Protein AF-A0A2Z7BD99-F1 (afdb_monomer)

pLDDT: mean 86.67, std 13.59, range [35.28, 97.75]

Secondary structure (DSSP, 8-state):
---------TTSTT---TT--TT--SSSSPP-SHHHHHHHHHHHHHHHHTTT-THHHHS-SPPP-

Radius of gyration: 14.61 Å; Cα contacts (8 Å, |Δi|>4): 34; chains: 1; bounding box: 28×26×44 Å

Sequence (65 aa):
MATNSVTYGFNDPLYLHPSDSPGAPIVCDPLTGAENYGVWSRAMLLALTAKNKVGFIDGSCARPP

Mean predicted aligned error: 6.29 Å

Solvent-accessible surface area (bac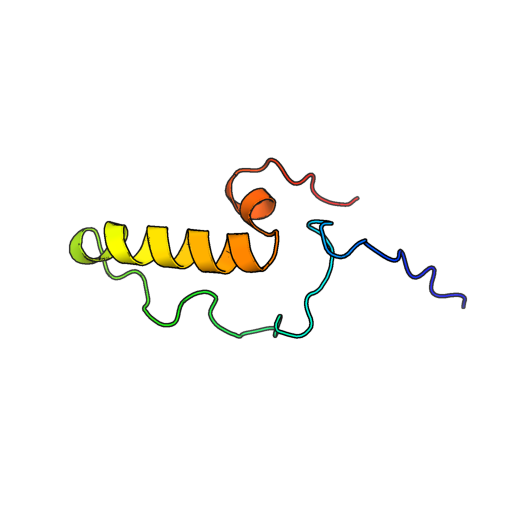kbone atoms only — not comparable to full-atom values): 4375 Å² total; per-residue (Å²): 132,86,80,81,73,80,80,57,51,93,81,34,61,85,33,81,53,93,87,67,51,95,89,59,71,79,49,91,70,76,87,82,48,83,90,44,38,72,60,44,52,52,48,42,51,50,50,26,52,80,56,44,40,50,32,73,79,76,60,76,46,76,81,79,134

Structure (mmCIF, N/CA/C/O backbone):
data_AF-A0A2Z7BD99-F1
#
_entry.id   AF-A0A2Z7BD99-F1
#
loop_
_atom_site.group_PDB
_atom_site.id
_atom_site.type_symbol
_atom_site.label_atom_id
_atom_site.label_alt_id
_atom_site.label_comp_id
_atom_site.label_asym_id
_atom_site.label_entity_id
_atom_site.label_seq_id
_atom_site.pdbx_PDB_ins_code
_atom_site.Cartn_x
_atom_site.Cartn_y
_atom_site.Cartn_z
_atom_site.occupancy
_atom_site.B_iso_or_equiv
_atom_site.auth_seq_id
_atom_site.auth_comp_id
_atom_site.auth_asym_id
_atom_site.auth_atom_id
_atom_site.pdbx_PDB_model_num
ATOM 1 N N . MET A 1 1 ? 9.784 -18.591 -28.819 1.00 35.28 1 MET A N 1
ATOM 2 C CA . MET A 1 1 ? 9.339 -17.210 -28.538 1.00 35.28 1 MET A CA 1
ATOM 3 C C . MET A 1 1 ? 10.295 -16.661 -27.495 1.00 35.28 1 MET A C 1
ATOM 5 O O . MET A 1 1 ? 10.354 -17.232 -26.416 1.00 35.28 1 MET A O 1
ATOM 9 N N . ALA A 1 2 ? 11.142 -15.693 -27.844 1.00 35.81 2 ALA A N 1
ATOM 10 C CA . ALA A 1 2 ? 12.124 -15.157 -26.906 1.00 35.81 2 ALA A CA 1
ATOM 11 C C . ALA A 1 2 ? 11.402 -14.254 -25.899 1.00 35.81 2 ALA A C 1
ATOM 13 O O . ALA A 1 2 ? 10.835 -13.232 -26.278 1.00 35.81 2 ALA A O 1
ATOM 14 N N . THR A 1 3 ? 11.373 -14.648 -24.629 1.00 45.19 3 THR A N 1
ATOM 15 C CA . THR A 1 3 ? 10.980 -13.752 -23.544 1.00 45.19 3 THR A CA 1
ATOM 16 C C . THR A 1 3 ? 12.089 -12.715 -23.407 1.00 45.19 3 THR A C 1
ATOM 18 O O . THR A 1 3 ? 13.154 -13.026 -22.879 1.00 45.19 3 THR A O 1
ATOM 21 N N . ASN A 1 4 ? 11.871 -11.502 -23.916 1.00 53.66 4 ASN A N 1
ATOM 22 C CA . ASN A 1 4 ? 12.720 -10.356 -23.598 1.00 53.66 4 ASN A CA 1
ATOM 23 C C . ASN A 1 4 ? 12.526 -10.046 -22.109 1.00 53.66 4 ASN A C 1
ATOM 25 O O . ASN A 1 4 ? 11.657 -9.261 -21.737 1.00 53.66 4 ASN A O 1
ATOM 29 N N . SER A 1 5 ? 13.274 -10.726 -21.244 1.00 62.97 5 SER A N 1
ATOM 30 C CA . SER A 1 5 ? 13.304 -10.424 -19.821 1.00 62.97 5 SER A CA 1
ATOM 31 C C . SER A 1 5 ? 14.010 -9.087 -19.655 1.00 62.97 5 SER A C 1
ATOM 33 O O . SER A 1 5 ? 15.238 -9.019 -19.691 1.00 62.97 5 SER A O 1
ATOM 35 N N . VAL A 1 6 ? 13.231 -8.017 -19.511 1.00 66.38 6 VAL A N 1
ATOM 36 C CA . VAL A 1 6 ? 13.745 -6.750 -18.999 1.00 66.38 6 VAL A CA 1
ATOM 37 C C . VAL A 1 6 ? 14.242 -7.035 -17.584 1.00 66.38 6 VAL A C 1
ATOM 39 O O . VAL A 1 6 ? 13.457 -7.267 -16.668 1.00 66.38 6 VAL A O 1
ATOM 42 N N . THR A 1 7 ? 15.558 -7.117 -17.413 1.00 65.88 7 THR A N 1
ATOM 43 C CA . THR A 1 7 ? 16.180 -7.229 -16.094 1.00 65.88 7 THR A CA 1
ATOM 44 C C . THR A 1 7 ? 16.212 -5.851 -15.458 1.00 65.88 7 THR A C 1
ATOM 46 O O . THR A 1 7 ? 17.082 -5.037 -15.761 1.00 65.88 7 THR A O 1
ATOM 49 N N . TYR A 1 8 ? 15.240 -5.599 -14.590 1.00 79.38 8 TYR A N 1
ATOM 50 C CA . TYR A 1 8 ? 15.214 -4.441 -13.709 1.00 79.38 8 TYR A CA 1
ATOM 51 C C . TYR A 1 8 ? 16.321 -4.564 -12.654 1.00 79.38 8 TYR A C 1
ATOM 53 O O . TYR A 1 8 ? 16.541 -5.642 -12.096 1.00 79.38 8 TYR A O 1
ATOM 61 N N . GLY A 1 9 ? 17.045 -3.474 -12.391 1.00 82.94 9 GLY A N 1
ATOM 62 C CA . GLY A 1 9 ? 18.023 -3.438 -11.302 1.00 82.94 9 GLY A CA 1
ATOM 63 C C . GLY A 1 9 ? 17.335 -3.552 -9.938 1.00 82.94 9 GLY A C 1
ATOM 64 O O . GLY A 1 9 ? 16.162 -3.236 -9.810 1.00 82.94 9 GLY A O 1
ATOM 65 N N . PHE A 1 10 ? 18.054 -3.946 -8.885 1.00 82.50 10 PHE A N 1
ATOM 66 C CA . PHE A 1 10 ? 17.451 -4.124 -7.549 1.00 82.50 10 PHE A CA 1
ATOM 67 C C . PHE A 1 10 ? 16.804 -2.843 -6.973 1.00 82.50 10 PHE A C 1
ATOM 69 O O . PHE A 1 10 ? 15.884 -2.909 -6.161 1.00 82.50 10 PHE A O 1
ATOM 76 N N . ASN A 1 11 ? 17.279 -1.671 -7.403 1.00 83.94 11 ASN A N 1
ATOM 77 C CA . ASN A 1 11 ? 16.727 -0.367 -7.016 1.00 83.94 11 ASN A CA 1
ATOM 78 C C . ASN A 1 11 ? 15.636 0.145 -7.966 1.00 83.94 11 ASN A C 1
ATOM 80 O O . AS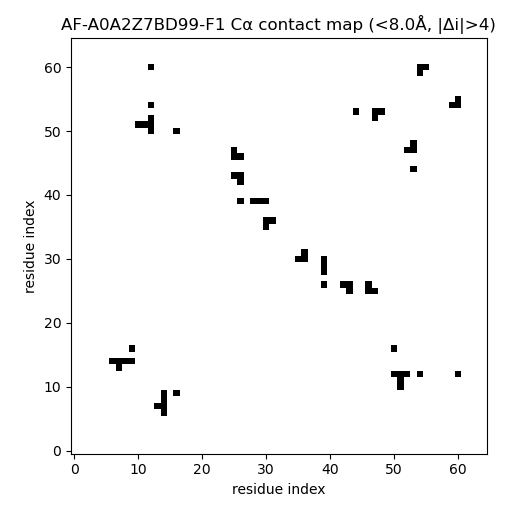N A 1 11 ? 15.135 1.251 -7.788 1.00 83.94 11 ASN A O 1
ATOM 84 N N . ASP A 1 12 ? 15.304 -0.623 -8.998 1.00 88.12 12 ASP A N 1
ATOM 85 C CA . ASP A 1 12 ? 14.265 -0.261 -9.946 1.00 88.12 12 ASP A CA 1
ATOM 86 C C . ASP A 1 12 ? 12.876 -0.484 -9.314 1.00 88.12 12 ASP A C 1
ATOM 88 O O . ASP A 1 12 ? 12.630 -1.557 -8.756 1.00 88.12 12 ASP A O 1
ATOM 92 N N . PRO A 1 13 ? 11.945 0.481 -9.403 1.00 86.12 13 PRO A N 1
ATOM 93 C CA . PRO A 1 13 ? 10.593 0.332 -8.861 1.00 86.12 13 PRO A CA 1
ATOM 94 C C . PRO A 1 13 ? 9.805 -0.864 -9.423 1.00 86.12 13 PRO A C 1
ATOM 96 O O . PRO A 1 13 ? 8.919 -1.398 -8.750 1.00 86.12 13 PRO A O 1
ATOM 99 N N . LEU A 1 14 ? 10.110 -1.296 -10.650 1.00 89.31 14 LEU A N 1
ATOM 100 C CA . LEU A 1 14 ? 9.463 -2.424 -11.326 1.00 89.31 14 LEU A CA 1
ATOM 101 C C . LEU A 1 14 ? 10.147 -3.768 -11.035 1.00 89.31 14 LEU A C 1
ATOM 103 O O . LEU A 1 14 ? 9.659 -4.811 -11.475 1.00 89.31 14 LEU A O 1
ATOM 107 N N . TYR A 1 15 ? 11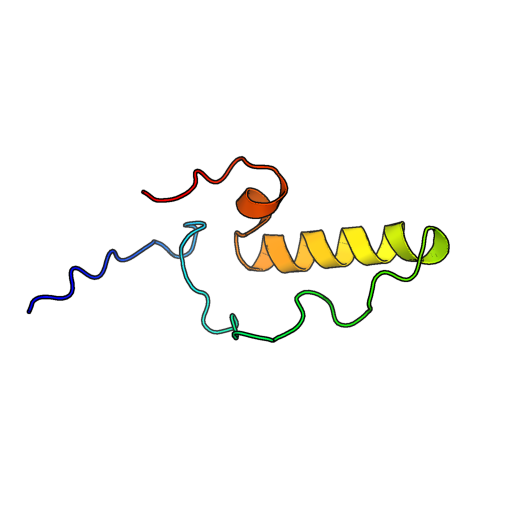.235 -3.778 -10.259 1.00 89.44 15 TYR A N 1
ATOM 108 C CA . TYR A 1 15 ? 11.835 -5.013 -9.771 1.00 89.44 15 TYR A CA 1
ATOM 109 C C . TYR A 1 15 ? 10.868 -5.754 -8.834 1.00 89.44 15 TYR A C 1
ATOM 111 O O . TYR A 1 15 ? 10.306 -5.195 -7.886 1.00 89.44 15 TYR A O 1
ATOM 119 N N . LEU A 1 16 ? 10.667 -7.046 -9.103 1.00 87.62 16 LEU A N 1
ATOM 120 C CA . LEU A 1 16 ? 9.860 -7.920 -8.258 1.00 87.62 16 LEU A CA 1
ATOM 121 C C . LEU A 1 16 ? 10.762 -8.548 -7.193 1.00 87.62 16 LEU A C 1
ATOM 123 O O . LEU A 1 16 ? 11.546 -9.452 -7.486 1.00 87.62 16 LEU A O 1
ATOM 127 N N . HIS A 1 17 ? 10.666 -8.062 -5.954 1.00 84.38 17 HIS A N 1
ATOM 128 C CA . HIS A 1 17 ? 11.487 -8.576 -4.864 1.00 84.38 17 HIS A CA 1
ATOM 129 C C . HIS A 1 17 ? 11.051 -10.013 -4.512 1.00 84.38 17 HIS A C 1
ATOM 131 O O . HIS A 1 17 ? 9.854 -10.284 -4.505 1.00 84.38 17 HIS A O 1
ATOM 137 N N . PRO A 1 18 ? 11.953 -10.945 -4.146 1.00 84.44 18 PRO A N 1
ATOM 138 C CA . PRO A 1 18 ? 11.572 -12.322 -3.797 1.00 84.44 18 PRO A CA 1
ATOM 139 C C . PRO A 1 18 ? 10.560 -12.456 -2.645 1.00 84.44 18 PRO A C 1
ATOM 141 O O . PRO A 1 18 ? 9.919 -13.491 -2.503 1.00 84.44 18 PRO A O 1
ATOM 144 N N . SER A 1 19 ? 10.421 -11.421 -1.810 1.00 83.50 19 SER A N 1
ATOM 145 C CA . SER A 1 19 ? 9.404 -11.351 -0.747 1.00 83.50 19 SER A CA 1
ATOM 146 C C . SER A 1 19 ? 8.066 -10.745 -1.193 1.00 83.50 19 SER A C 1
ATOM 148 O O . SER A 1 19 ? 7.153 -10.598 -0.378 1.00 83.50 19 SER A O 1
ATOM 150 N N . ASP A 1 20 ? 7.928 -10.357 -2.461 1.00 85.25 20 ASP A N 1
ATOM 151 C CA . ASP A 1 20 ? 6.650 -9.950 -3.032 1.00 85.25 20 ASP A CA 1
ATOM 152 C C . ASP A 1 20 ? 5.825 -11.189 -3.357 1.00 85.25 20 ASP A C 1
ATOM 154 O O . ASP A 1 20 ? 6.208 -12.042 -4.152 1.00 85.25 20 ASP A O 1
ATOM 158 N N . SER A 1 21 ? 4.672 -11.292 -2.708 1.00 85.81 21 SER A N 1
ATOM 159 C CA . SER A 1 21 ? 3.740 -12.399 -2.880 1.00 85.81 21 SER A CA 1
ATOM 160 C C . SER A 1 21 ? 2.370 -11.839 -3.255 1.00 85.81 21 SER A C 1
ATOM 162 O O . SER A 1 21 ? 1.844 -11.000 -2.517 1.00 85.81 21 SER A O 1
ATOM 164 N N . PRO A 1 22 ? 1.770 -12.277 -4.376 1.00 83.25 22 PRO A N 1
ATOM 165 C CA . PRO A 1 22 ? 0.396 -11.924 -4.707 1.00 83.25 22 PRO A CA 1
ATOM 166 C C . PRO A 1 22 ? -0.545 -12.306 -3.556 1.00 83.25 22 PRO A C 1
ATOM 168 O O . PRO A 1 22 ? -0.548 -13.450 -3.110 1.00 83.25 22 PRO A O 1
ATOM 171 N N . GLY A 1 23 ? -1.321 -11.343 -3.054 1.00 84.12 23 GLY A N 1
ATOM 172 C CA . GLY A 1 23 ? -2.276 -11.559 -1.961 1.00 84.12 23 GLY A CA 1
ATOM 173 C C . GLY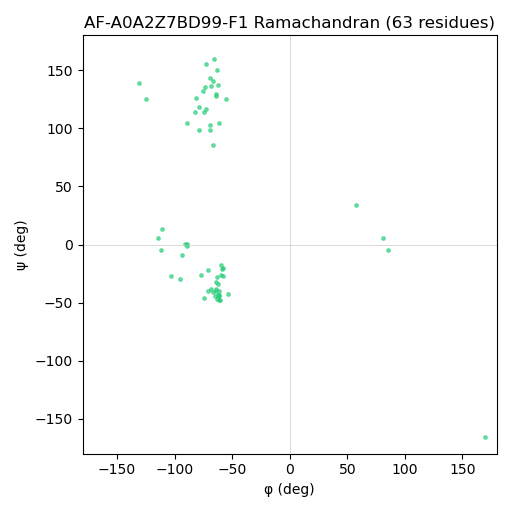 A 1 23 ? -1.705 -11.452 -0.542 1.00 84.12 23 GLY A C 1
ATOM 174 O O . GLY A 1 23 ? -2.482 -11.493 0.409 1.00 84.12 23 GLY A O 1
ATOM 175 N N . ALA A 1 24 ? -0.391 -11.263 -0.370 1.00 88.62 24 ALA A N 1
ATOM 176 C CA . ALA A 1 24 ? 0.160 -10.940 0.944 1.00 88.62 24 ALA A CA 1
ATOM 177 C C . ALA A 1 24 ? -0.171 -9.483 1.324 1.00 88.62 24 ALA A C 1
ATOM 179 O O . ALA A 1 24 ? -0.014 -8.583 0.490 1.00 88.62 24 ALA A O 1
ATOM 180 N N . PRO A 1 25 ? -0.608 -9.220 2.569 1.00 90.19 25 PRO A N 1
ATOM 181 C CA . PRO A 1 25 ? -0.857 -7.858 3.017 1.00 90.19 25 PRO A CA 1
ATOM 182 C C . PRO A 1 25 ? 0.460 -7.071 3.092 1.00 90.19 25 PRO A C 1
ATOM 184 O O . PRO A 1 25 ? 1.489 -7.599 3.511 1.00 90.19 25 PRO A O 1
ATOM 187 N N . ILE A 1 26 ? 0.433 -5.793 2.696 1.00 91.06 26 ILE A N 1
ATOM 188 C CA . ILE A 1 26 ? 1.612 -4.908 2.791 1.00 91.06 26 ILE A CA 1
ATOM 189 C C . ILE A 1 26 ? 1.937 -4.608 4.262 1.00 91.06 26 ILE A C 1
ATOM 191 O O . ILE A 1 26 ? 3.102 -4.567 4.651 1.00 91.06 26 ILE A O 1
ATOM 195 N N . VAL A 1 27 ? 0.895 -4.433 5.074 1.00 93.19 27 VAL A N 1
ATOM 196 C CA . VAL A 1 27 ? 0.953 -4.273 6.529 1.00 93.19 27 VAL A CA 1
ATOM 197 C C . VAL A 1 27 ? -0.053 -5.224 7.166 1.00 93.19 27 VAL A C 1
ATOM 199 O O . VAL A 1 27 ? -1.154 -5.380 6.642 1.00 93.19 27 VAL A O 1
ATOM 202 N N . CYS A 1 28 ? 0.323 -5.876 8.268 1.00 91.69 28 CYS A N 1
ATOM 203 C CA . CYS A 1 28 ? -0.538 -6.857 8.937 1.00 91.69 28 CYS A CA 1
ATOM 204 C C . CYS A 1 28 ? -1.789 -6.215 9.548 1.00 91.69 28 CYS A C 1
ATOM 206 O O . CYS A 1 28 ? -2.876 -6.778 9.450 1.00 91.69 28 CYS A O 1
ATOM 208 N N . ASP A 1 29 ? -1.631 -5.041 10.162 1.00 92.69 29 ASP A N 1
ATOM 209 C CA . ASP A 1 29 ? -2.734 -4.332 10.801 1.00 92.69 29 ASP A CA 1
ATOM 210 C C . ASP A 1 29 ? -3.552 -3.551 9.758 1.00 92.69 29 ASP A C 1
ATOM 212 O O . ASP A 1 29 ? -2.988 -2.740 9.013 1.00 92.69 29 ASP A O 1
ATOM 216 N N . PRO A 1 30 ? -4.878 -3.754 9.682 1.00 94.12 30 PRO A N 1
ATOM 217 C CA . PRO A 1 30 ? -5.733 -3.007 8.769 1.00 94.12 30 PRO A CA 1
ATOM 218 C C . PRO A 1 30 ? -5.931 -1.559 9.238 1.00 94.12 30 PRO A C 1
ATOM 220 O O . PRO A 1 30 ? -5.863 -1.254 10.428 1.00 94.12 30 PRO A O 1
ATOM 223 N N . LEU A 1 31 ? -6.236 -0.655 8.305 1.00 96.38 31 LEU A N 1
ATOM 224 C CA . LEU A 1 31 ? -6.685 0.697 8.643 1.00 96.38 31 LEU A CA 1
ATOM 225 C C . LEU A 1 31 ? -8.117 0.618 9.188 1.00 96.38 31 LEU A C 1
ATOM 227 O O . LEU A 1 31 ? -9.022 0.218 8.458 1.00 96.38 31 LEU A O 1
ATOM 231 N N . THR A 1 32 ? -8.318 0.987 10.454 1.00 97.00 32 THR A N 1
ATOM 232 C CA . THR A 1 32 ? -9.634 0.941 11.115 1.00 97.00 32 THR A CA 1
ATOM 233 C C . THR A 1 32 ? -10.266 2.320 11.235 1.00 97.00 32 THR A C 1
ATOM 235 O O . THR A 1 32 ? -11.490 2.428 11.211 1.00 97.00 32 THR A O 1
ATOM 238 N N . GLY A 1 33 ? -9.451 3.374 11.290 1.00 97.12 33 GLY A N 1
ATOM 239 C CA . GLY A 1 33 ? -9.944 4.734 11.431 1.00 97.12 33 GLY A CA 1
ATOM 240 C C . GLY A 1 33 ? -8.843 5.748 11.714 1.00 97.12 33 GLY A C 1
ATOM 241 O O . GLY A 1 33 ? -7.646 5.494 11.548 1.00 97.12 33 GLY A O 1
ATOM 242 N N . ALA A 1 34 ? -9.261 6.938 12.140 1.00 97.69 34 ALA A N 1
ATOM 243 C CA . ALA A 1 34 ? -8.339 8.018 12.479 1.00 97.69 34 ALA A CA 1
ATOM 244 C C . ALA A 1 34 ? -7.434 7.651 13.667 1.00 97.69 34 ALA A C 1
ATOM 246 O O . ALA A 1 34 ? -6.301 8.124 13.748 1.00 97.69 34 ALA A O 1
ATOM 247 N N . GLU A 1 35 ? -7.906 6.777 14.558 1.00 97.75 35 GLU A N 1
ATOM 24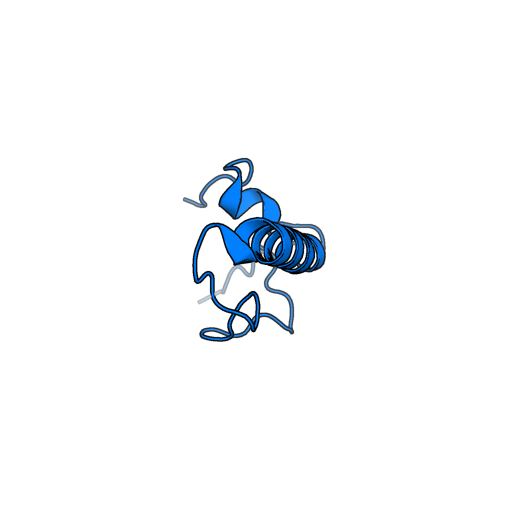8 C CA . GLU A 1 35 ? -7.189 6.334 15.749 1.00 97.75 35 GLU A CA 1
ATOM 249 C C . GLU A 1 35 ? -5.907 5.555 15.434 1.00 97.75 35 GLU A C 1
ATOM 251 O O . GLU A 1 35 ? -4.935 5.668 16.180 1.00 97.75 35 GLU A O 1
ATOM 256 N N . ASN A 1 36 ? -5.869 4.804 14.325 1.00 97.44 36 ASN A N 1
ATOM 257 C CA . ASN A 1 36 ? -4.709 3.990 13.961 1.00 97.44 36 ASN A CA 1
ATOM 258 C C . ASN A 1 36 ? -3.962 4.481 12.712 1.00 97.44 36 ASN A C 1
ATOM 260 O O . ASN A 1 36 ? -2.879 3.972 12.413 1.00 97.44 36 ASN A O 1
ATOM 264 N N . TYR A 1 37 ? -4.465 5.516 12.031 1.00 96.94 37 TYR A N 1
ATOM 265 C CA . TYR A 1 37 ? -3.871 6.052 10.803 1.00 96.94 37 TYR A CA 1
ATOM 266 C C . TYR A 1 37 ? -2.385 6.412 10.943 1.00 96.94 37 TYR A C 1
ATOM 268 O O . TYR A 1 37 ? -1.584 6.111 10.057 1.00 96.94 37 TYR A O 1
ATOM 276 N N . GLY A 1 38 ? -1.978 7.036 12.051 1.00 97.75 38 GLY A N 1
ATOM 277 C CA . GLY A 1 38 ? -0.583 7.453 12.241 1.00 97.75 38 GLY A CA 1
ATOM 278 C C . GLY A 1 38 ? 0.396 6.275 12.306 1.00 97.75 38 GLY A C 1
ATOM 279 O O . GLY A 1 38 ? 1.489 6.339 11.747 1.00 97.75 38 GLY A O 1
ATOM 280 N N . VAL A 1 39 ? -0.003 5.178 12.951 1.00 96.94 39 VAL A N 1
ATOM 281 C CA . VAL A 1 39 ? 0.805 3.951 13.026 1.00 96.94 39 VAL A CA 1
ATOM 282 C C . VAL A 1 39 ? 0.761 3.217 11.688 1.00 96.94 39 VAL A C 1
ATOM 284 O O . VAL A 1 39 ? 1.805 2.851 11.147 1.00 96.94 39 VAL A O 1
ATOM 287 N N . TRP A 1 40 ? -0.436 3.081 11.121 1.00 97.31 40 TRP A N 1
ATOM 288 C CA . TRP A 1 40 ? -0.675 2.395 9.857 1.00 97.31 40 TRP A CA 1
ATOM 289 C C . TRP A 1 40 ? 0.079 3.037 8.684 1.00 97.31 40 TRP A C 1
ATOM 291 O O . TRP A 1 40 ? 0.775 2.346 7.943 1.00 97.31 40 TRP A O 1
ATOM 301 N N . SER A 1 41 ? 0.014 4.364 8.541 1.00 96.44 41 SER A N 1
ATOM 302 C CA . SER A 1 41 ? 0.667 5.098 7.445 1.00 96.44 41 SER A CA 1
ATOM 303 C C . SER A 1 41 ? 2.190 4.979 7.495 1.00 96.44 41 SER A C 1
ATOM 305 O O . SER A 1 41 ? 2.830 4.762 6.467 1.00 96.44 41 SER A O 1
ATOM 307 N N . ARG A 1 42 ? 2.781 5.041 8.695 1.00 96.69 42 ARG A N 1
ATOM 308 C CA . ARG A 1 42 ? 4.220 4.822 8.893 1.00 96.69 42 ARG A CA 1
ATOM 309 C C . ARG A 1 42 ? 4.626 3.392 8.549 1.00 96.69 42 ARG A C 1
ATOM 311 O O . ARG A 1 42 ? 5.631 3.206 7.869 1.00 96.69 42 ARG A O 1
ATOM 318 N N . ALA A 1 43 ? 3.852 2.398 8.988 1.00 96.44 43 ALA A N 1
ATOM 319 C CA . ALA A 1 43 ? 4.107 0.998 8.659 1.00 96.44 43 ALA A CA 1
ATOM 320 C C . ALA A 1 43 ? 4.018 0.750 7.143 1.00 96.44 43 ALA A C 1
ATOM 322 O O . ALA A 1 43 ? 4.903 0.110 6.576 1.00 96.44 43 ALA A O 1
ATOM 323 N N . MET A 1 44 ? 3.011 1.324 6.477 1.00 95.88 44 MET A N 1
ATOM 324 C CA . MET A 1 44 ? 2.828 1.234 5.026 1.00 95.88 44 MET A CA 1
ATOM 325 C C . MET A 1 44 ? 4.017 1.850 4.282 1.00 95.88 44 MET A C 1
ATOM 327 O 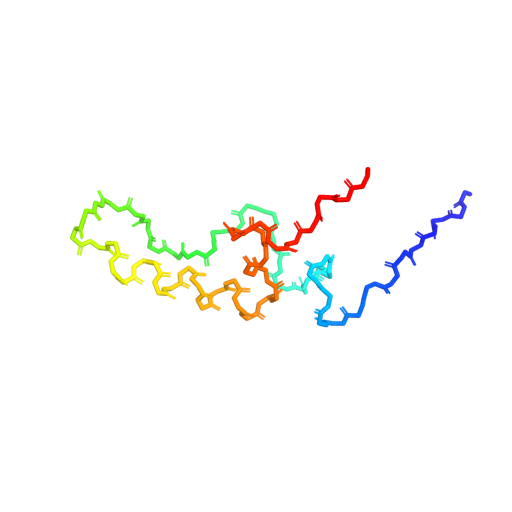O . MET A 1 44 ? 4.593 1.215 3.399 1.00 95.88 44 MET A O 1
ATOM 331 N N . LEU A 1 45 ? 4.438 3.056 4.676 1.00 95.94 45 LEU A N 1
ATOM 332 C CA . LEU A 1 45 ? 5.579 3.731 4.061 1.00 95.94 45 LEU A CA 1
ATOM 333 C C . LEU A 1 45 ? 6.877 2.930 4.230 1.00 95.94 45 LEU A C 1
ATOM 335 O O . LEU A 1 45 ? 7.628 2.786 3.267 1.00 95.94 45 LEU A O 1
ATOM 339 N N . LEU A 1 46 ? 7.134 2.376 5.419 1.00 95.56 46 LEU A N 1
ATOM 340 C CA . LEU A 1 46 ? 8.314 1.542 5.677 1.00 95.56 46 LEU A CA 1
ATOM 341 C C . LEU A 1 46 ? 8.313 0.269 4.823 1.00 95.56 46 LEU A C 1
ATOM 343 O O . LEU A 1 46 ? 9.321 -0.038 4.186 1.00 95.56 46 LEU A O 1
ATOM 347 N N . ALA A 1 47 ? 7.183 -0.441 4.766 1.00 93.69 47 ALA A N 1
ATOM 348 C CA . ALA A 1 47 ? 7.041 -1.659 3.973 1.00 93.69 47 ALA A CA 1
ATOM 349 C C . ALA A 1 47 ? 7.249 -1.402 2.470 1.00 93.69 47 ALA A C 1
ATOM 351 O O . ALA A 1 47 ? 7.911 -2.188 1.792 1.00 93.69 47 ALA A O 1
ATOM 352 N N . LEU A 1 48 ? 6.732 -0.283 1.953 1.00 92.88 48 LEU A N 1
ATOM 353 C CA . LEU A 1 48 ? 6.928 0.124 0.560 1.00 92.88 48 LEU A CA 1
ATOM 354 C C . LEU A 1 48 ? 8.364 0.582 0.288 1.00 92.88 48 LEU A C 1
ATOM 356 O O . LEU A 1 48 ? 8.927 0.230 -0.747 1.00 92.88 48 LEU A O 1
ATOM 360 N N . THR A 1 49 ? 8.977 1.319 1.216 1.00 92.69 49 THR A N 1
ATOM 361 C CA . THR A 1 49 ? 10.370 1.781 1.104 1.00 92.69 49 THR A CA 1
ATOM 362 C C . THR A 1 49 ? 11.334 0.604 1.035 1.00 92.69 49 THR A C 1
ATOM 364 O O . THR A 1 49 ? 12.190 0.571 0.159 1.00 92.69 49 THR A O 1
ATOM 367 N N . ALA A 1 50 ? 11.141 -0.413 1.880 1.00 91.50 50 ALA A N 1
ATOM 368 C CA . ALA A 1 50 ? 11.960 -1.628 1.886 1.00 91.50 50 ALA A CA 1
ATOM 369 C C . ALA A 1 50 ? 11.938 -2.395 0.550 1.00 91.50 50 ALA A C 1
ATOM 371 O O . ALA A 1 50 ? 12.799 -3.236 0.307 1.00 91.50 50 ALA A O 1
ATOM 372 N N . LYS A 1 51 ? 10.950 -2.113 -0.307 1.00 90.25 51 LYS A N 1
ATOM 373 C CA . LYS A 1 51 ? 10.735 -2.769 -1.598 1.00 90.25 51 LYS A CA 1
ATOM 374 C C . LYS A 1 51 ? 10.929 -1.831 -2.794 1.00 90.25 51 LYS A C 1
ATOM 376 O O . LYS A 1 51 ? 10.643 -2.242 -3.911 1.00 90.25 51 LYS A O 1
ATOM 381 N N . ASN A 1 52 ? 11.368 -0.587 -2.577 1.00 90.75 52 ASN A N 1
ATOM 382 C CA . ASN A 1 52 ? 11.455 0.462 -3.605 1.00 90.75 52 ASN A CA 1
ATOM 383 C C . ASN A 1 52 ? 10.107 0.775 -4.294 1.00 90.75 52 ASN A C 1
ATOM 385 O O . ASN A 1 52 ? 10.058 1.126 -5.469 1.00 90.75 52 ASN A O 1
ATOM 389 N N . LYS A 1 53 ? 8.990 0.675 -3.554 1.00 91.69 53 LYS A N 1
ATOM 390 C CA . LYS A 1 53 ? 7.616 0.820 -4.079 1.00 91.69 53 LYS A CA 1
ATOM 391 C C . LYS A 1 53 ? 6.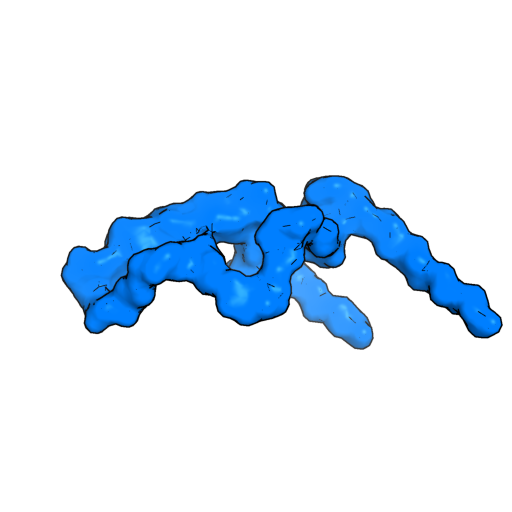874 2.084 -3.621 1.00 91.69 53 LYS A C 1
ATOM 393 O O . LYS A 1 53 ? 5.666 2.187 -3.815 1.00 91.69 53 LYS A O 1
ATOM 398 N N . VAL A 1 54 ? 7.556 3.067 -3.035 1.00 94.19 54 VAL A N 1
ATOM 399 C CA . VAL A 1 54 ? 6.908 4.346 -2.662 1.00 94.19 54 VAL A CA 1
ATOM 400 C C . VAL A 1 54 ? 6.378 5.079 -3.900 1.00 94.19 54 VAL A C 1
ATOM 402 O O . VAL A 1 54 ? 5.286 5.640 -3.862 1.00 94.19 54 VAL A O 1
ATOM 405 N N . GLY A 1 55 ? 7.076 4.948 -5.032 1.00 92.19 55 GLY A N 1
ATOM 406 C CA . GLY A 1 55 ? 6.695 5.600 -6.282 1.00 92.19 55 GLY A CA 1
ATOM 407 C C . GLY A 1 55 ? 5.306 5.238 -6.818 1.00 92.19 55 GLY A C 1
ATOM 408 O O . GLY A 1 55 ? 4.725 5.986 -7.602 1.00 92.19 55 GLY A O 1
ATOM 409 N N . PHE A 1 56 ? 4.749 4.099 -6.394 1.00 91.25 56 PHE A N 1
ATOM 410 C CA . PHE A 1 56 ? 3.406 3.672 -6.791 1.00 91.25 56 PHE A CA 1
ATOM 411 C C . PHE A 1 56 ? 2.297 4.424 -6.051 1.00 91.25 56 PHE A C 1
ATOM 413 O O . PHE A 1 56 ? 1.193 4.526 -6.579 1.00 91.25 56 PHE A O 1
ATOM 420 N N . ILE A 1 57 ? 2.566 4.926 -4.840 1.00 92.12 57 ILE A N 1
ATOM 421 C CA . ILE A 1 57 ? 1.562 5.630 -4.029 1.00 92.12 57 ILE A CA 1
ATOM 422 C C . ILE A 1 57 ?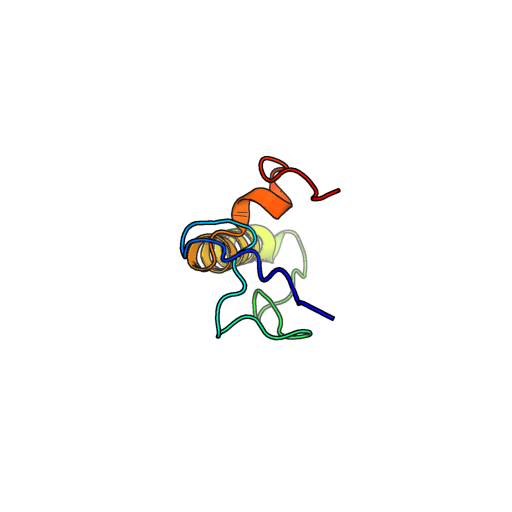 1.633 7.149 -4.190 1.00 92.12 57 ILE A C 1
ATOM 424 O O . ILE A 1 57 ? 0.606 7.809 -4.063 1.00 92.12 57 ILE A O 1
ATOM 428 N N . ASP A 1 58 ? 2.812 7.705 -4.479 1.00 92.88 58 ASP A N 1
ATOM 429 C CA . ASP A 1 58 ? 2.994 9.147 -4.693 1.00 92.88 58 ASP A CA 1
ATOM 430 C C . ASP A 1 58 ? 2.910 9.561 -6.175 1.00 92.88 58 ASP A C 1
ATOM 432 O O . ASP A 1 58 ? 2.850 10.750 -6.484 1.00 92.88 58 ASP A O 1
ATOM 436 N N . GLY A 1 59 ? 2.869 8.587 -7.091 1.00 91.38 59 GLY A N 1
ATOM 437 C CA . GLY A 1 59 ? 2.765 8.809 -8.533 1.00 91.38 59 GLY A CA 1
ATOM 438 C C . GLY A 1 59 ? 4.083 9.153 -9.230 1.00 91.38 59 GLY A C 1
ATOM 439 O O . GLY A 1 59 ? 4.073 9.439 -10.426 1.00 91.38 59 GLY A O 1
ATOM 440 N N . SER A 1 60 ? 5.219 9.111 -8.530 1.00 92.44 60 SER A N 1
ATOM 441 C CA . SER A 1 60 ? 6.541 9.319 -9.137 1.00 92.44 60 SER A CA 1
ATOM 442 C C . SER A 1 60 ? 6.985 8.149 -10.023 1.00 92.44 60 SER A C 1
ATOM 444 O O . SER A 1 60 ? 7.805 8.337 -10.923 1.00 92.44 60 SER A O 1
ATOM 446 N N . CYS A 1 61 ? 6.423 6.950 -9.828 1.00 91.56 61 CYS A N 1
ATOM 447 C CA . CYS A 1 61 ? 6.626 5.822 -10.731 1.00 91.56 61 CYS A CA 1
ATOM 448 C C . CYS A 1 61 ? 5.672 5.925 -11.926 1.00 91.56 61 CYS A C 1
ATOM 450 O O . CYS A 1 61 ? 4.456 5.774 -11.787 1.00 91.56 61 CYS A O 1
ATOM 452 N N . ALA A 1 62 ? 6.233 6.128 -13.119 1.00 88.12 62 ALA A N 1
ATOM 453 C CA . ALA A 1 62 ? 5.456 6.123 -14.350 1.00 88.12 62 ALA A CA 1
ATOM 454 C C . ALA A 1 62 ? 4.809 4.750 -14.581 1.00 88.12 62 ALA A C 1
ATOM 456 O O . ALA A 1 62 ? 5.440 3.703 -14.40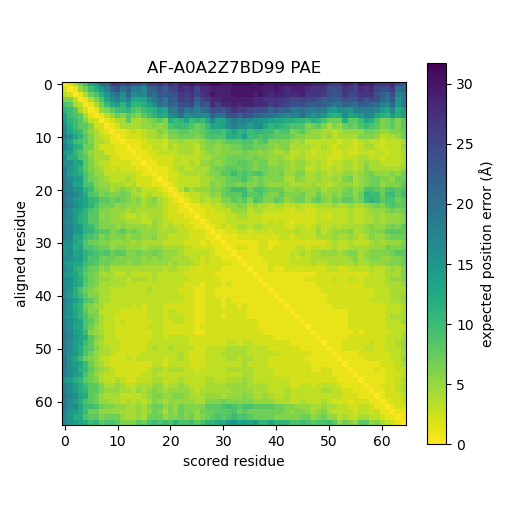6 1.00 88.12 62 ALA A O 1
ATOM 457 N N . ARG A 1 63 ? 3.542 4.758 -15.004 1.00 86.56 63 ARG A N 1
ATOM 458 C CA . ARG A 1 63 ? 2.855 3.537 -15.420 1.00 86.56 63 ARG A CA 1
ATOM 459 C C . ARG A 1 63 ? 3.554 2.978 -16.670 1.00 86.56 63 ARG A C 1
ATOM 461 O O . ARG A 1 63 ? 3.720 3.734 -17.629 1.00 86.56 63 ARG A O 1
ATOM 468 N N . PRO A 1 64 ? 3.941 1.690 -16.686 1.00 83.75 64 PRO A N 1
ATOM 469 C CA . PRO A 1 64 ? 4.493 1.075 -17.885 1.00 83.75 64 PRO A CA 1
ATOM 470 C C . PRO A 1 64 ? 3.447 1.044 -19.022 1.00 83.75 64 PRO A C 1
ATOM 472 O O . PRO A 1 64 ? 2.246 1.015 -18.726 1.00 83.75 64 PRO A O 1
ATOM 475 N N . PRO A 1 65 ? 3.892 1.098 -20.293 1.00 77.25 65 PRO A N 1
ATOM 476 C CA . PRO A 1 65 ? 3.018 1.094 -21.468 1.00 77.25 65 PRO A CA 1
ATOM 477 C C . PRO A 1 65 ? 2.184 -0.186 -21.607 1.00 77.25 65 PRO A C 1
ATOM 479 O O . PRO A 1 65 ? 2.614 -1.248 -21.098 1.00 77.25 65 PRO A O 1
#

InterPro domains:
  IPR029472 Retrotransposon Copia-like, N-terminal [PF14244] (17-65)

Foldseek 3Di:
DDDPPPDDDQLGLPDDDPPDDVPDDLDPDDCPDPVCCVVVVVSNVVSCVVRNNPCVVVVVDDDDD

Organism: NCBI:txid472368